Protein AF-A0A1W9VSG6-F1 (afdb_monomer_lite)

Structure (mmCIF, N/CA/C/O backbone):
data_AF-A0A1W9VSG6-F1
#
_entry.id   AF-A0A1W9VSG6-F1
#
loop_
_atom_site.group_PDB
_atom_site.id
_atom_site.type_symbol
_atom_site.label_atom_id
_atom_site.label_alt_id
_atom_site.label_comp_id
_atom_site.label_asym_id
_atom_site.label_entity_id
_atom_site.label_seq_id
_atom_site.pdbx_PDB_ins_code
_atom_site.Cartn_x
_atom_site.Cartn_y
_atom_site.Cartn_z
_atom_site.occupancy
_atom_site.B_iso_or_equiv
_atom_site.auth_seq_id
_atom_site.auth_comp_id
_atom_site.auth_asym_id
_atom_site.auth_atom_id
_atom_site.pdbx_PDB_model_num
ATOM 1 N N . MET A 1 1 ? 8.829 26.228 10.016 1.00 56.41 1 MET A N 1
ATOM 2 C CA . MET A 1 1 ? 8.449 25.130 9.094 1.00 56.41 1 MET A CA 1
ATOM 3 C C . MET A 1 1 ? 8.231 23.831 9.855 1.00 56.41 1 MET A C 1
ATOM 5 O O . MET A 1 1 ? 7.219 23.199 9.596 1.00 56.41 1 MET A O 1
ATOM 9 N N . GLU A 1 2 ? 9.084 23.485 10.826 1.00 65.38 2 GLU A N 1
ATOM 10 C CA . GLU A 1 2 ? 8.912 22.294 11.685 1.00 65.38 2 GLU A CA 1
ATOM 11 C C . GLU A 1 2 ? 7.586 22.272 12.465 1.00 65.38 2 GLU A C 1
ATOM 13 O O . GLU A 1 2 ? 6.884 21.269 12.438 1.00 65.38 2 GLU A O 1
ATOM 18 N N . GLU A 1 3 ? 7.174 23.397 13.057 1.00 75.44 3 GLU A N 1
ATOM 19 C CA . GLU A 1 3 ? 5.919 23.502 13.826 1.00 75.44 3 GLU A CA 1
ATOM 20 C C . GLU A 1 3 ? 4.663 23.164 13.001 1.00 75.44 3 GLU A C 1
ATOM 22 O O . GLU A 1 3 ? 3.769 22.467 13.469 1.00 75.44 3 GLU A O 1
ATOM 27 N N . LYS A 1 4 ? 4.612 23.578 11.725 1.00 73.69 4 LYS A N 1
ATOM 28 C CA . LYS A 1 4 ? 3.485 23.248 10.834 1.00 73.69 4 LYS A CA 1
ATOM 29 C C . LYS A 1 4 ? 3.414 21.752 10.522 1.00 73.69 4 LYS A C 1
ATOM 31 O O . LYS A 1 4 ? 2.317 21.218 10.405 1.00 73.69 4 LYS A O 1
ATOM 36 N N . GLY A 1 5 ? 4.566 21.097 10.373 1.00 76.12 5 GLY A N 1
ATOM 37 C CA . GLY A 1 5 ? 4.637 19.653 10.151 1.00 76.12 5 GLY A CA 1
ATOM 38 C C . GLY A 1 5 ? 4.178 18.869 11.379 1.00 76.12 5 GLY A C 1
ATOM 39 O O . GLY A 1 5 ? 3.379 17.949 11.245 1.00 76.12 5 GLY A O 1
ATOM 40 N N . LEU A 1 6 ? 4.614 19.281 12.572 1.00 80.38 6 LEU A N 1
ATOM 41 C CA . LEU A 1 6 ? 4.195 18.668 13.836 1.00 80.38 6 LEU A CA 1
ATOM 42 C C . LEU A 1 6 ? 2.687 18.810 14.070 1.00 80.38 6 LEU A C 1
ATOM 44 O O . LEU A 1 6 ? 2.027 17.808 14.327 1.00 80.38 6 LEU A O 1
ATOM 48 N N . ASN A 1 7 ? 2.127 20.007 13.872 1.00 85.88 7 ASN A N 1
ATOM 49 C CA . ASN A 1 7 ? 0.685 20.237 14.013 1.00 85.88 7 ASN A CA 1
ATOM 50 C C . ASN A 1 7 ? -0.138 19.395 13.021 1.00 85.88 7 ASN A C 1
ATOM 52 O O . ASN A 1 7 ? -1.247 18.970 13.336 1.00 85.88 7 ASN A O 1
ATOM 56 N N . LEU A 1 8 ? 0.394 19.134 11.819 1.00 83.75 8 LEU A N 1
ATOM 57 C CA . LEU A 1 8 ? -0.257 18.261 10.840 1.00 83.75 8 LEU A CA 1
ATOM 58 C C . LEU A 1 8 ? -0.238 16.791 11.283 1.00 83.75 8 LEU A C 1
ATOM 60 O O . LEU A 1 8 ? -1.264 16.120 11.184 1.00 83.75 8 LEU A O 1
ATOM 64 N N . ILE A 1 9 ? 0.899 16.293 11.782 1.00 85.12 9 ILE A N 1
ATOM 65 C CA . ILE A 1 9 ? 1.011 14.925 12.321 1.00 85.12 9 ILE A CA 1
ATOM 66 C C . ILE A 1 9 ? 0.070 14.743 13.515 1.00 85.12 9 ILE A C 1
ATOM 68 O O . ILE A 1 9 ? -0.627 13.731 13.601 1.00 85.12 9 ILE A O 1
ATOM 72 N N . GLU A 1 10 ? 0.031 15.722 14.418 1.00 89.44 10 GLU A N 1
ATOM 73 C CA . GLU A 1 10 ? -0.863 15.715 15.574 1.00 89.44 10 GLU A CA 1
ATOM 74 C C . GLU A 1 10 ? -2.330 15.718 15.134 1.00 89.44 10 GLU A C 1
ATOM 76 O O . GLU A 1 10 ? -3.104 14.871 15.574 1.00 89.44 10 GLU A O 1
ATOM 81 N N . GLY A 1 11 ? -2.705 16.595 14.197 1.00 91.44 11 GLY A N 1
ATOM 82 C CA . GLY A 1 11 ? -4.060 16.647 13.651 1.00 91.44 11 GLY A CA 1
ATOM 83 C C . GLY A 1 11 ? -4.492 15.336 12.989 1.00 91.44 11 GLY A C 1
ATOM 84 O O . GLY A 1 11 ? -5.608 14.877 13.216 1.00 91.44 11 GLY A O 1
ATOM 85 N N . LEU A 1 12 ? -3.606 14.694 12.221 1.00 90.44 12 LEU A N 1
ATOM 86 C CA . LEU A 1 12 ? -3.869 13.385 11.612 1.00 90.44 12 LEU A CA 1
ATOM 87 C C . LEU A 1 12 ? -4.028 12.282 12.662 1.00 90.44 12 LEU A C 1
ATOM 89 O O . LEU A 1 12 ? -4.957 11.482 12.573 1.00 90.44 12 LEU A O 1
ATOM 93 N N . SER A 1 13 ? -3.144 12.252 13.660 1.00 92.19 13 SER A N 1
ATOM 94 C CA . SER A 1 13 ? -3.195 11.264 14.744 1.00 92.19 13 SER A CA 1
ATOM 95 C C . SER A 1 13 ? -4.483 11.409 15.560 1.00 92.19 13 SER A C 1
ATOM 97 O O . SER A 1 13 ? -5.154 10.417 15.843 1.00 92.19 13 SER A O 1
ATOM 99 N N . ASN A 1 14 ? -4.876 12.648 15.871 1.00 95.19 14 ASN A N 1
ATOM 100 C CA . ASN A 1 14 ? -6.129 12.950 16.559 1.00 95.19 14 ASN A CA 1
ATOM 101 C C . ASN A 1 14 ? -7.339 12.562 15.711 1.00 95.19 14 ASN A C 1
ATOM 103 O O . ASN A 1 14 ? -8.248 11.914 16.218 1.00 95.19 14 ASN A O 1
ATOM 107 N N . HIS A 1 15 ? -7.323 12.862 14.411 1.00 95.75 15 HIS A N 1
ATOM 108 C CA . HIS A 1 15 ? -8.411 12.480 13.517 1.00 95.75 15 HIS A CA 1
ATOM 109 C C . HIS A 1 15 ? -8.604 10.960 13.464 1.00 95.75 15 HIS A C 1
ATOM 111 O O . HIS A 1 15 ? -9.726 10.468 13.590 1.00 95.75 15 HIS A O 1
ATOM 117 N N . TYR A 1 16 ? -7.517 10.197 13.324 1.00 96.62 16 TYR A N 1
ATOM 118 C CA . TYR A 1 16 ? -7.618 8.743 13.342 1.00 96.62 16 TYR A CA 1
ATOM 119 C C . TYR A 1 16 ? -8.130 8.220 14.682 1.00 96.62 16 TYR A C 1
ATOM 121 O O . TYR A 1 16 ? -8.981 7.331 14.688 1.00 96.62 16 TYR A O 1
ATOM 129 N N . LYS A 1 17 ? -7.659 8.789 15.798 1.00 97.31 17 LYS A N 1
ATOM 130 C CA . LYS A 1 17 ? -8.142 8.456 17.140 1.00 97.31 17 LYS A CA 1
ATOM 131 C C . LYS A 1 17 ? -9.648 8.694 17.274 1.00 97.31 17 LYS A C 1
ATOM 133 O O . LYS A 1 17 ? -10.356 7.784 17.681 1.00 97.31 17 LYS A O 1
ATOM 138 N N . GLU A 1 18 ? -10.145 9.862 16.875 1.00 97.94 18 GLU A N 1
ATOM 139 C CA . GLU A 1 18 ? -11.573 10.206 16.942 1.00 97.94 18 GLU A CA 1
ATOM 140 C C . GLU A 1 18 ? -12.438 9.232 16.129 1.00 97.94 18 GLU A C 1
ATOM 142 O O . GLU A 1 18 ? -13.473 8.761 16.602 1.00 97.94 18 GLU A O 1
ATOM 147 N N . VAL A 1 19 ? -12.001 8.882 14.915 1.00 97.44 19 VAL A N 1
ATOM 148 C CA . VAL A 1 19 ? -12.721 7.924 14.064 1.00 97.44 19 VAL A CA 1
ATOM 149 C C . VAL A 1 19 ? -12.677 6.510 14.652 1.00 97.44 19 VAL A C 1
ATOM 151 O O . VAL A 1 19 ? -13.675 5.793 14.587 1.00 97.44 19 VAL A O 1
ATOM 154 N N . ALA A 1 20 ? -11.552 6.101 15.240 1.00 97.56 20 ALA A N 1
ATOM 155 C CA . ALA A 1 20 ? -11.422 4.812 15.914 1.00 97.56 20 ALA A CA 1
ATOM 156 C C . ALA A 1 20 ? -12.286 4.715 17.177 1.00 97.56 20 ALA A C 1
ATOM 158 O O . ALA A 1 20 ? -12.925 3.682 17.396 1.00 97.56 20 ALA A O 1
ATOM 159 N N . ASP A 1 21 ? -12.350 5.786 17.968 1.00 97.94 21 ASP A N 1
ATOM 160 C CA . ASP A 1 21 ?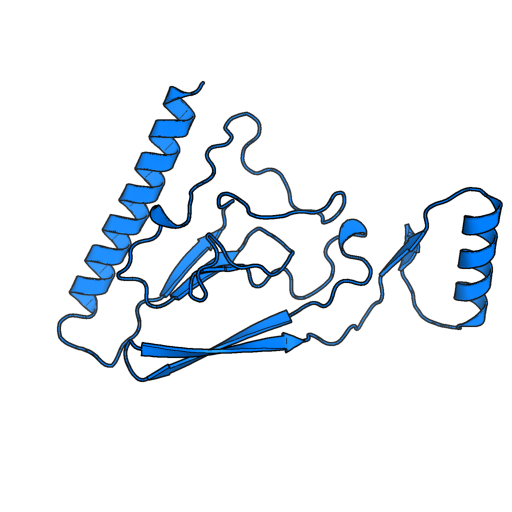 -13.198 5.879 19.156 1.00 97.94 21 ASP A CA 1
ATOM 161 C C . ASP A 1 21 ? -14.679 5.752 18.751 1.00 97.94 21 ASP A C 1
ATOM 163 O O . ASP A 1 21 ? -15.393 4.898 19.281 1.00 97.94 21 ASP A O 1
ATOM 167 N N . LEU A 1 22 ? -15.118 6.489 17.720 1.00 97.88 22 LEU A N 1
ATOM 168 C CA . LEU A 1 22 ? -16.481 6.385 17.183 1.00 97.88 22 LEU A CA 1
ATOM 169 C C . LEU A 1 22 ? -16.783 4.983 16.628 1.00 97.88 22 LEU A C 1
ATOM 171 O O . LEU A 1 22 ? -17.852 4.425 16.875 1.00 97.88 22 LEU A O 1
ATOM 175 N N . ALA A 1 23 ? -15.854 4.387 15.877 1.00 97.00 23 ALA A N 1
ATOM 176 C CA . ALA A 1 23 ? -16.029 3.036 15.347 1.00 97.00 23 ALA A CA 1
ATOM 177 C C . ALA A 1 23 ? -16.135 1.992 16.470 1.00 97.00 23 ALA A C 1
ATOM 179 O O . ALA A 1 23 ? -16.934 1.057 16.379 1.00 97.00 23 ALA A O 1
ATOM 180 N N . THR A 1 24 ? -15.367 2.171 17.546 1.00 96.25 24 THR A N 1
ATOM 181 C CA . THR A 1 24 ? -15.412 1.317 18.736 1.00 96.25 24 THR A CA 1
ATOM 182 C C . THR A 1 24 ? -16.744 1.456 19.468 1.00 96.25 24 THR A C 1
ATOM 184 O O . THR A 1 24 ? -17.337 0.439 19.836 1.00 96.25 24 THR A O 1
ATOM 187 N N . GLU A 1 25 ? -17.261 2.678 19.612 1.00 96.88 25 GLU A N 1
ATOM 188 C CA . GLU A 1 25 ? -18.586 2.939 20.186 1.00 96.88 25 GLU A CA 1
ATOM 189 C C . GLU A 1 25 ? -19.701 2.279 19.356 1.00 96.88 25 GLU A C 1
ATOM 191 O O . GLU A 1 25 ? -20.530 1.544 19.893 1.00 96.88 25 GLU A O 1
ATOM 196 N N . LEU A 1 26 ? -19.684 2.459 18.030 1.00 96.19 26 LEU A N 1
ATOM 197 C CA . LEU A 1 26 ? -20.662 1.857 17.113 1.00 96.19 26 LEU A CA 1
ATOM 198 C C . LEU A 1 26 ? -20.612 0.322 17.117 1.00 96.19 26 LEU A C 1
ATOM 200 O O . LEU A 1 26 ? -21.650 -0.355 17.027 1.00 96.19 26 LEU A O 1
ATOM 204 N N . ARG A 1 27 ? -19.407 -0.248 17.225 1.00 95.12 27 ARG A N 1
ATOM 205 C CA . ARG A 1 27 ? -19.227 -1.691 17.397 1.00 95.12 27 ARG A CA 1
ATOM 206 C C . ARG A 1 27 ? -19.901 -2.150 18.693 1.00 95.12 27 ARG A C 1
ATOM 208 O O . ARG A 1 27 ? -20.685 -3.108 18.656 1.00 95.12 27 ARG A O 1
ATOM 215 N N . GLY A 1 28 ? -19.673 -1.437 19.797 1.00 93.31 28 GLY A N 1
ATOM 216 C CA . GLY A 1 28 ? -20.126 -1.823 21.133 1.00 93.31 28 GLY A CA 1
ATOM 217 C C . GLY A 1 28 ? -19.585 -3.207 21.501 1.00 93.31 28 GLY A C 1
ATOM 218 O O . GLY A 1 28 ? -18.441 -3.535 21.190 1.00 93.31 28 GLY A O 1
ATOM 219 N N . ASP A 1 29 ? -20.437 -4.067 22.060 1.00 90.88 29 ASP A N 1
ATOM 220 C CA . ASP A 1 29 ? -20.051 -5.422 22.495 1.00 90.88 29 ASP A CA 1
ATOM 221 C C . ASP A 1 29 ? -19.988 -6.462 21.358 1.00 90.88 29 ASP A C 1
ATOM 223 O O . ASP A 1 29 ? -19.811 -7.661 21.594 1.00 90.88 29 ASP A O 1
ATOM 227 N N . LYS A 1 30 ? -20.149 -6.038 20.096 1.00 90.88 30 LYS A N 1
ATOM 228 C CA . LYS A 1 30 ? -20.114 -6.945 18.941 1.00 90.88 30 LYS A CA 1
ATOM 229 C C . LYS A 1 30 ? -18.673 -7.356 18.645 1.00 90.88 30 LYS A C 1
ATOM 231 O O . LYS A 1 30 ? -17.956 -6.684 17.911 1.00 90.88 30 LYS A O 1
ATOM 236 N N . THR A 1 31 ? -18.260 -8.503 19.172 1.00 77.88 31 THR A N 1
ATOM 237 C CA . THR A 1 31 ?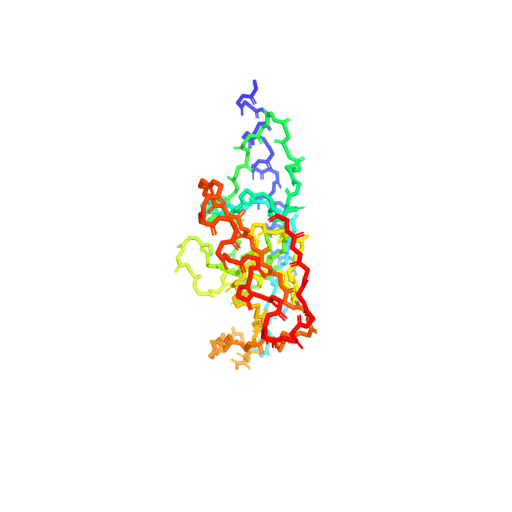 -16.917 -9.071 18.946 1.00 77.88 31 THR A CA 1
ATOM 238 C C . THR A 1 31 ? -16.726 -9.654 17.543 1.00 77.88 31 THR A C 1
ATOM 240 O O . THR A 1 31 ? -15.609 -9.990 17.149 1.00 77.88 31 THR A O 1
ATOM 243 N N . ASN A 1 32 ? -17.807 -9.776 16.769 1.00 88.94 32 ASN A N 1
ATOM 244 C CA . ASN A 1 32 ? -17.798 -10.382 15.445 1.00 88.94 32 ASN A CA 1
ATOM 245 C C . ASN A 1 32 ? -17.611 -9.382 14.286 1.00 88.94 32 ASN A C 1
ATOM 247 O O . ASN A 1 32 ? -17.731 -9.788 13.132 1.00 88.94 32 ASN A O 1
ATOM 251 N N . VAL A 1 33 ? -17.344 -8.104 14.571 1.00 94.25 33 VAL A N 1
ATOM 252 C CA . VAL A 1 33 ? -17.209 -7.053 13.551 1.00 94.25 33 VAL A CA 1
ATOM 253 C C . VAL A 1 33 ? -15.807 -6.437 13.621 1.00 94.25 33 VAL A C 1
ATOM 255 O O . VAL A 1 33 ? -15.481 -5.826 14.643 1.00 94.25 33 VAL A O 1
ATOM 258 N N . PRO A 1 34 ? -14.979 -6.578 12.570 1.00 95.81 34 PRO A N 1
ATOM 259 C CA . PRO A 1 34 ? -13.676 -5.933 12.523 1.00 95.81 34 PRO A CA 1
ATOM 260 C C . PRO A 1 34 ? -13.810 -4.433 12.239 1.00 95.81 34 PRO A C 1
ATOM 262 O O . PRO A 1 34 ? -14.709 -4.004 11.512 1.00 95.81 34 PRO A O 1
ATOM 265 N N . ILE A 1 35 ? -12.887 -3.639 12.774 1.00 97.44 35 ILE A N 1
ATOM 266 C CA . ILE A 1 35 ? -12.743 -2.219 12.448 1.00 97.44 35 ILE A CA 1
ATOM 267 C C . ILE A 1 35 ? -11.593 -2.070 11.454 1.00 97.44 35 ILE A C 1
ATOM 269 O O . ILE A 1 35 ? -10.456 -2.441 11.742 1.00 97.44 35 ILE A O 1
ATOM 273 N N . ILE A 1 36 ? -11.889 -1.508 10.281 1.00 97.50 36 ILE A N 1
ATOM 274 C CA . ILE A 1 36 ? -10.898 -1.274 9.229 1.00 97.50 36 ILE A CA 1
ATOM 275 C C . ILE A 1 36 ? -10.648 0.227 9.103 1.00 97.50 36 ILE A C 1
ATOM 277 O O . ILE A 1 36 ? -11.535 0.982 8.704 1.00 97.50 36 ILE A O 1
ATOM 281 N N . GLY A 1 37 ? -9.427 0.647 9.422 1.00 97.19 37 GLY A N 1
ATOM 282 C CA . GLY A 1 37 ? -8.939 1.991 9.147 1.00 97.19 37 GLY A CA 1
ATOM 283 C C . GLY A 1 37 ? -8.558 2.143 7.679 1.00 97.19 37 GLY A C 1
ATOM 284 O O . GLY A 1 37 ? -8.022 1.221 7.065 1.00 97.19 37 GLY A O 1
ATOM 285 N N . MET A 1 38 ? -8.800 3.316 7.102 1.00 96.81 38 MET A N 1
ATOM 286 C CA . MET A 1 38 ? -8.388 3.623 5.732 1.00 96.81 38 MET A CA 1
ATOM 287 C C . MET A 1 38 ? -7.667 4.964 5.663 1.00 96.81 38 MET A C 1
ATOM 289 O O . MET A 1 38 ? -7.900 5.861 6.472 1.00 96.81 38 MET A O 1
ATOM 293 N N . GLY A 1 39 ? -6.782 5.115 4.686 1.00 93.62 39 GLY A N 1
ATOM 294 C CA . GLY A 1 39 ? -6.049 6.359 4.479 1.00 93.62 39 GLY A CA 1
ATOM 295 C C . GLY A 1 39 ? -5.454 6.458 3.088 1.00 93.62 39 GLY A C 1
ATOM 296 O O . GLY A 1 39 ? -5.168 5.446 2.456 1.00 93.62 39 GLY A O 1
ATOM 297 N N . HIS A 1 40 ? -5.246 7.683 2.614 1.00 92.62 40 HIS A N 1
ATOM 298 C CA . HIS A 1 40 ? -4.530 7.944 1.369 1.00 92.62 40 HIS A CA 1
ATOM 299 C C . HIS A 1 40 ? -3.504 9.052 1.608 1.00 92.62 40 HIS A C 1
ATOM 301 O O . HIS A 1 40 ? -3.833 10.234 1.556 1.00 92.62 40 HIS A O 1
ATOM 307 N N . LEU A 1 41 ? -2.285 8.658 1.967 1.00 88.69 41 LEU A N 1
ATOM 308 C CA . LEU A 1 41 ? -1.250 9.547 2.498 1.00 88.69 41 LEU A CA 1
ATOM 309 C C . LEU A 1 41 ? 0.134 8.891 2.397 1.00 88.69 41 LEU A C 1
ATOM 311 O O . LEU A 1 41 ? 0.248 7.745 1.970 1.00 88.69 41 LEU A O 1
ATOM 315 N N . PHE A 1 42 ? 1.180 9.593 2.836 1.00 86.62 42 PHE A N 1
ATOM 316 C CA . PHE A 1 42 ? 2.517 9.020 3.005 1.00 86.62 42 PHE A CA 1
ATOM 317 C C . PHE A 1 42 ? 2.784 8.632 4.459 1.00 86.62 42 PHE A C 1
ATOM 319 O O . PHE A 1 42 ? 2.828 9.488 5.344 1.00 86.62 42 PHE A O 1
ATOM 326 N N . ALA A 1 43 ? 3.054 7.349 4.691 1.00 86.12 43 ALA A N 1
ATOM 327 C CA . ALA A 1 43 ? 3.542 6.861 5.977 1.00 86.12 43 ALA A CA 1
ATOM 328 C C . ALA A 1 43 ? 5.080 6.812 6.012 1.00 86.12 43 ALA A C 1
ATOM 330 O O . ALA A 1 43 ? 5.729 6.607 4.982 1.00 86.12 43 ALA A O 1
ATOM 331 N N . THR A 1 44 ? 5.669 6.967 7.197 1.00 80.69 44 THR A N 1
ATOM 332 C CA . THR A 1 44 ? 7.121 6.922 7.415 1.00 80.69 44 THR A CA 1
ATOM 333 C C . THR A 1 44 ? 7.703 5.591 6.957 1.00 80.69 44 THR A C 1
ATOM 335 O O . THR A 1 44 ? 7.196 4.519 7.291 1.00 80.69 44 THR A O 1
ATOM 338 N N . GLY A 1 45 ? 8.792 5.659 6.189 1.00 72.56 45 GLY A N 1
ATOM 339 C CA . GLY A 1 45 ? 9.433 4.480 5.607 1.00 72.56 45 GLY A CA 1
ATOM 340 C C . GLY A 1 45 ? 8.686 3.886 4.410 1.00 72.56 45 GLY A C 1
ATOM 341 O O . GLY A 1 45 ? 9.110 2.852 3.895 1.00 72.56 45 GLY A O 1
ATOM 342 N N . GLY A 1 46 ? 7.604 4.528 3.956 1.00 75.75 46 GLY A N 1
ATOM 343 C CA . GLY A 1 46 ? 6.971 4.222 2.683 1.00 75.75 46 GLY A CA 1
ATOM 344 C C . GLY A 1 46 ? 7.941 4.451 1.524 1.00 75.75 46 GLY A C 1
ATOM 345 O O . GLY A 1 46 ? 8.609 5.479 1.447 1.00 75.75 46 GLY A O 1
ATOM 346 N N . ARG A 1 47 ? 8.038 3.466 0.637 1.00 78.00 47 ARG A N 1
ATOM 347 C CA . ARG A 1 47 ? 8.912 3.469 -0.535 1.00 78.00 47 ARG A CA 1
ATOM 348 C C . ARG A 1 47 ? 8.116 3.840 -1.782 1.00 78.00 47 ARG A C 1
ATOM 350 O O . ARG A 1 47 ? 7.099 3.203 -2.058 1.00 78.00 47 ARG A O 1
ATOM 357 N N . SER A 1 48 ? 8.624 4.807 -2.530 1.00 80.50 48 SER A N 1
ATOM 358 C CA . SER A 1 48 ? 8.339 5.044 -3.948 1.00 80.50 48 SER A CA 1
ATOM 359 C C . SER A 1 48 ? 9.609 4.764 -4.758 1.00 80.50 48 SER A C 1
ATOM 361 O O . SER A 1 48 ? 10.700 4.629 -4.190 1.00 80.50 48 SER A O 1
ATOM 363 N N . VAL A 1 49 ? 9.483 4.639 -6.075 1.00 80.62 49 VAL A N 1
ATOM 364 C CA . VAL A 1 49 ? 10.629 4.570 -6.991 1.00 80.62 49 VAL A CA 1
ATOM 365 C C . VAL A 1 49 ? 10.535 5.668 -8.034 1.00 80.62 49 VAL A C 1
ATOM 367 O O . VAL A 1 49 ? 9.454 6.083 -8.434 1.00 80.62 49 VAL A O 1
ATOM 370 N N . ASP A 1 50 ? 11.687 6.155 -8.479 1.00 79.38 50 ASP A N 1
ATOM 371 C CA . ASP A 1 50 ? 11.721 7.243 -9.446 1.00 79.38 50 ASP A CA 1
ATOM 372 C C . ASP A 1 50 ? 11.028 6.833 -10.758 1.00 79.38 50 ASP A C 1
ATOM 374 O O . ASP A 1 50 ? 11.287 5.759 -11.310 1.00 79.38 50 ASP A O 1
ATOM 378 N N . GLY A 1 51 ? 10.110 7.674 -11.235 1.00 74.62 51 GLY A N 1
ATOM 379 C CA . GLY A 1 51 ? 9.276 7.374 -12.400 1.00 74.62 51 GLY A CA 1
ATOM 380 C C . GLY A 1 51 ? 8.132 6.375 -12.165 1.00 74.62 51 GLY A C 1
ATOM 381 O O . GLY A 1 51 ? 7.617 5.835 -13.146 1.00 74.62 51 GLY A O 1
ATOM 382 N N . ASP A 1 52 ? 7.717 6.119 -10.918 1.00 76.38 52 ASP A N 1
ATOM 383 C CA . ASP A 1 52 ? 6.512 5.331 -10.580 1.00 76.38 52 ASP A CA 1
ATOM 384 C C . ASP A 1 52 ? 5.191 6.114 -10.703 1.00 76.38 52 ASP A C 1
ATOM 386 O O . ASP A 1 52 ? 4.097 5.559 -10.627 1.00 76.38 52 ASP A O 1
ATOM 390 N N . GLY A 1 53 ? 5.276 7.422 -10.941 1.00 74.50 53 GLY A N 1
ATOM 391 C CA . GLY A 1 53 ? 4.111 8.287 -11.106 1.00 74.50 53 GLY A CA 1
ATOM 392 C C . GLY A 1 53 ? 3.434 8.692 -9.793 1.00 74.50 53 GLY A C 1
ATOM 393 O O . GLY A 1 53 ? 2.416 9.388 -9.845 1.00 74.50 53 GLY A O 1
ATOM 394 N N . VAL A 1 54 ? 3.983 8.319 -8.631 1.00 74.62 54 VAL A N 1
ATOM 395 C CA . VAL A 1 54 ? 3.555 8.857 -7.336 1.00 74.62 54 VAL A CA 1
ATOM 396 C C . VAL A 1 54 ? 3.893 10.348 -7.304 1.00 74.62 54 VAL A C 1
ATOM 398 O O . VAL A 1 54 ? 5.026 10.763 -7.544 1.00 74.62 54 VAL A O 1
ATOM 401 N N . ARG A 1 55 ? 2.892 11.186 -7.022 1.00 71.31 55 ARG A N 1
ATOM 402 C CA . ARG A 1 55 ? 3.090 12.632 -6.868 1.00 71.31 55 ARG A CA 1
ATOM 403 C C . ARG A 1 55 ? 3.376 12.962 -5.414 1.00 71.31 55 ARG A C 1
ATOM 405 O O . ARG A 1 55 ? 2.646 12.515 -4.534 1.00 71.31 55 ARG A O 1
ATOM 412 N N . GLU A 1 56 ? 4.358 13.821 -5.167 1.00 64.19 56 GLU A N 1
ATOM 413 C CA . GLU A 1 56 ? 4.556 14.392 -3.837 1.00 64.19 56 GLU A CA 1
ATOM 414 C C . GLU A 1 56 ? 3.350 15.265 -3.456 1.00 64.19 56 GLU A C 1
ATOM 416 O O . GLU A 1 56 ? 3.147 16.353 -3.992 1.00 64.19 56 GLU A O 1
ATOM 421 N N . LEU A 1 57 ? 2.526 14.777 -2.526 1.00 55.72 57 LEU A N 1
ATOM 422 C CA . LEU A 1 57 ? 1.381 15.518 -1.984 1.00 55.72 57 LEU A CA 1
ATOM 423 C C . LEU A 1 57 ? 1.809 16.710 -1.115 1.00 55.72 57 LEU A C 1
ATOM 425 O O . LEU A 1 57 ? 1.056 17.673 -0.988 1.00 55.72 57 LEU A O 1
ATOM 429 N N . TYR A 1 58 ? 3.007 16.654 -0.525 1.00 55.19 58 TYR A N 1
ATOM 430 C CA . TYR A 1 58 ? 3.477 17.617 0.473 1.00 55.19 58 TYR A CA 1
ATOM 431 C C . TYR A 1 58 ? 4.854 18.171 0.109 1.00 55.19 58 TYR A C 1
ATOM 433 O O . TYR A 1 58 ? 5.864 17.849 0.733 1.00 55.19 58 TYR A O 1
ATOM 441 N N . VAL A 1 59 ? 4.905 19.046 -0.894 1.00 47.00 59 VAL A N 1
ATOM 442 C CA . VAL A 1 59 ? 6.123 19.811 -1.187 1.00 47.00 59 VAL A CA 1
ATOM 443 C C . VAL A 1 59 ? 6.398 20.758 -0.008 1.00 47.00 59 VAL A C 1
ATOM 445 O O . VAL A 1 59 ? 5.663 21.719 0.214 1.00 47.00 59 VAL A O 1
ATOM 448 N N . GLY A 1 60 ? 7.451 20.481 0.770 1.00 46.41 60 GLY A N 1
ATOM 449 C CA . GLY A 1 60 ? 7.972 21.384 1.810 1.00 46.41 60 GLY A CA 1
ATOM 450 C C . GLY A 1 60 ? 7.591 21.080 3.267 1.00 46.41 60 GLY A C 1
ATOM 451 O O . GLY A 1 60 ? 8.059 21.780 4.164 1.00 46.41 60 GLY A O 1
ATOM 452 N N . THR A 1 61 ? 6.810 20.032 3.543 1.00 50.62 61 THR A N 1
ATOM 453 C CA . THR A 1 61 ? 6.555 19.542 4.912 1.00 50.62 61 THR A CA 1
ATOM 454 C C . THR A 1 61 ? 6.596 18.018 4.916 1.00 50.62 61 THR A C 1
ATOM 456 O O . THR A 1 61 ? 5.578 17.382 4.657 1.00 50.62 61 THR A O 1
ATOM 459 N N . LEU A 1 62 ? 7.763 17.426 5.209 1.00 54.12 62 LEU A N 1
ATOM 460 C CA . LEU A 1 62 ? 7.929 15.979 5.429 1.00 54.12 62 LEU A CA 1
ATOM 461 C C . LEU A 1 62 ? 7.247 15.543 6.741 1.00 54.12 62 LEU A C 1
ATOM 463 O O . LEU A 1 62 ? 7.888 15.057 7.669 1.00 54.12 62 LEU A O 1
ATOM 467 N N . ALA A 1 63 ? 5.940 15.753 6.852 1.00 59.59 63 ALA A N 1
ATOM 468 C CA . ALA A 1 63 ? 5.131 15.158 7.899 1.00 59.59 63 ALA A CA 1
ATOM 469 C C . ALA A 1 63 ? 4.822 13.716 7.485 1.00 59.59 63 ALA A C 1
ATOM 471 O O . ALA A 1 63 ? 3.752 13.421 6.960 1.00 59.59 63 ALA A O 1
ATOM 472 N N . HIS A 1 64 ? 5.794 12.823 7.652 1.00 69.50 64 HIS A N 1
ATOM 473 C CA . HIS A 1 64 ? 5.534 11.397 7.523 1.00 69.50 64 HIS A CA 1
ATOM 474 C C . HIS A 1 64 ? 4.908 10.895 8.818 1.00 69.50 64 HIS A C 1
ATOM 476 O O . HIS A 1 64 ? 5.481 11.074 9.894 1.00 69.50 64 HIS A O 1
ATOM 482 N N . ILE A 1 65 ? 3.735 10.271 8.719 1.00 80.75 65 ILE A N 1
ATOM 483 C CA . ILE A 1 65 ? 3.118 9.638 9.882 1.00 80.75 65 ILE A CA 1
ATOM 484 C C . ILE A 1 65 ? 3.683 8.230 10.044 1.00 80.75 65 ILE A C 1
ATOM 486 O O . ILE A 1 65 ? 3.672 7.428 9.107 1.00 80.75 65 ILE A O 1
ATOM 490 N N . GLY A 1 66 ? 4.236 7.925 11.214 1.00 85.75 66 GLY A N 1
ATOM 491 C CA . GLY A 1 66 ? 4.673 6.569 11.505 1.00 85.75 66 GLY A CA 1
ATOM 492 C C . GLY A 1 66 ? 3.490 5.633 11.748 1.00 85.75 66 GLY A C 1
ATOM 493 O O . GLY A 1 66 ? 2.326 6.039 11.764 1.00 85.75 66 GLY A O 1
ATOM 494 N N . ALA A 1 67 ? 3.790 4.348 11.926 1.00 89.62 67 ALA A N 1
ATOM 495 C CA . ALA A 1 67 ? 2.769 3.339 12.205 1.00 89.62 67 ALA A CA 1
ATOM 496 C C . ALA A 1 67 ? 1.996 3.635 13.505 1.00 89.62 67 ALA A C 1
ATOM 498 O O . ALA A 1 67 ? 0.839 3.252 13.636 1.00 89.62 67 ALA A O 1
ATOM 499 N N . GLU A 1 68 ? 2.633 4.331 14.445 1.00 90.12 68 GLU A N 1
ATOM 500 C CA . GLU A 1 68 ? 2.090 4.749 15.734 1.00 90.12 68 GLU A CA 1
ATOM 501 C C . GLU A 1 68 ? 0.950 5.769 15.643 1.00 90.12 68 GLU A C 1
ATOM 503 O O . GLU A 1 68 ? 0.197 5.906 16.603 1.00 90.12 68 GLU A O 1
ATOM 508 N N . ALA A 1 69 ? 0.804 6.460 14.507 1.00 90.81 69 ALA A N 1
ATOM 509 C CA . ALA A 1 69 ? -0.309 7.379 14.276 1.00 90.81 69 ALA A CA 1
ATOM 510 C C . ALA A 1 69 ? -1.635 6.646 14.021 1.00 90.81 69 ALA A C 1
ATOM 512 O O . ALA A 1 69 ? -2.702 7.249 14.122 1.00 90.81 69 ALA A O 1
ATOM 513 N N . PHE A 1 70 ? -1.579 5.353 13.680 1.00 94.31 70 PHE A N 1
ATOM 514 C CA . PHE A 1 70 ? -2.766 4.539 13.460 1.00 94.31 70 PHE A CA 1
ATOM 515 C C . PHE A 1 70 ? -3.217 3.879 14.777 1.00 94.31 70 PHE A C 1
ATOM 517 O O . PHE A 1 70 ? -2.426 3.173 15.412 1.00 94.31 70 PHE A O 1
ATOM 524 N N . PRO A 1 71 ? -4.480 4.079 15.190 1.00 95.81 71 PRO A N 1
ATOM 525 C CA . PRO A 1 71 ? -5.053 3.487 16.391 1.00 95.81 71 PRO A CA 1
ATOM 526 C C . PRO A 1 71 ? -4.976 1.960 16.381 1.00 95.81 71 PRO A C 1
ATOM 528 O O . PRO A 1 71 ? -5.124 1.314 15.342 1.00 95.81 71 PRO A O 1
ATOM 531 N N . LYS A 1 72 ? -4.774 1.368 17.560 1.00 94.06 72 LYS A N 1
ATOM 532 C CA . LYS A 1 72 ? -4.678 -0.095 17.727 1.00 94.06 72 LYS A CA 1
ATOM 533 C C . LYS A 1 72 ? -6.037 -0.784 17.614 1.00 94.06 72 LYS A C 1
ATOM 535 O O . LYS A 1 72 ? -6.099 -1.999 17.471 1.00 94.06 72 LYS A O 1
ATOM 540 N N . GLU A 1 73 ? -7.102 -0.003 17.713 1.00 95.00 73 GLU A N 1
ATOM 541 C CA . GLU A 1 73 ? -8.495 -0.386 17.551 1.00 95.00 73 GLU A CA 1
ATOM 542 C C . GLU A 1 73 ? -8.804 -0.801 16.109 1.00 95.00 73 GLU A C 1
ATOM 544 O O . GLU A 1 73 ? -9.772 -1.524 15.883 1.00 95.00 73 GLU A O 1
ATOM 549 N N . PHE A 1 74 ? -7.987 -0.373 15.139 1.00 97.00 74 PHE A N 1
ATOM 550 C CA . PHE A 1 74 ? -8.059 -0.867 13.772 1.00 97.00 74 PHE A CA 1
ATOM 551 C C . PHE A 1 74 ? -7.460 -2.271 13.691 1.00 97.00 74 PHE A C 1
ATOM 553 O O . PHE A 1 74 ? -6.245 -2.469 13.773 1.00 97.00 74 PHE A O 1
ATOM 560 N N . ASP A 1 75 ? -8.326 -3.252 13.457 1.00 96.56 75 ASP A N 1
ATOM 561 C CA . ASP A 1 75 ? -7.928 -4.638 13.219 1.00 96.56 75 ASP A CA 1
ATOM 562 C C . ASP A 1 75 ? -7.124 -4.758 11.906 1.00 96.56 75 ASP A C 1
ATOM 564 O O . ASP A 1 75 ? -6.274 -5.640 11.761 1.00 96.56 75 ASP A O 1
ATOM 568 N N . TYR A 1 76 ? -7.347 -3.833 10.964 1.00 97.69 76 TYR A N 1
ATOM 569 C CA . TYR A 1 76 ? -6.544 -3.650 9.756 1.00 97.69 76 TYR A CA 1
ATOM 570 C C . TYR A 1 76 ? -6.583 -2.201 9.268 1.00 97.69 76 TYR A C 1
ATOM 572 O O . TYR A 1 76 ? -7.617 -1.543 9.344 1.00 97.69 76 TYR A O 1
ATOM 580 N N . THR A 1 77 ? -5.479 -1.727 8.700 1.00 97.44 77 THR A N 1
ATOM 581 C CA . THR A 1 77 ? -5.346 -0.396 8.111 1.00 97.44 77 THR A CA 1
ATOM 582 C C . THR A 1 77 ? -4.969 -0.525 6.637 1.00 97.44 77 THR A C 1
ATOM 584 O O . THR A 1 77 ? -3.846 -0.912 6.297 1.00 97.44 77 THR A O 1
ATOM 587 N N . ALA A 1 78 ? -5.911 -0.177 5.760 1.00 97.38 78 ALA A N 1
ATOM 588 C CA . ALA A 1 78 ? -5.741 -0.183 4.313 1.00 97.38 78 ALA A CA 1
ATOM 589 C C . ALA A 1 78 ? -5.315 1.206 3.816 1.00 97.38 78 ALA A C 1
ATOM 591 O O . ALA A 1 78 ? -6.106 2.153 3.799 1.00 97.38 78 ALA A O 1
ATOM 592 N N . LEU A 1 79 ? -4.053 1.330 3.412 1.00 95.81 79 LEU A N 1
ATOM 593 C CA . LEU A 1 79 ? -3.483 2.573 2.907 1.00 95.81 79 LEU A CA 1
ATOM 594 C C . LEU A 1 79 ? -3.392 2.562 1.379 1.00 95.81 79 LEU A C 1
ATOM 596 O O . LEU A 1 79 ? -3.032 1.565 0.754 1.00 95.81 79 LEU A O 1
ATOM 600 N N . GLY A 1 80 ? -3.683 3.710 0.780 1.00 93.19 80 GLY A N 1
ATOM 601 C CA . GLY A 1 80 ? -3.392 4.027 -0.614 1.00 93.19 80 GLY A CA 1
ATOM 602 C C . GLY A 1 80 ? -2.421 5.196 -0.713 1.00 93.19 80 GLY A C 1
ATOM 603 O O . GLY A 1 80 ? -2.101 5.804 0.304 1.00 93.19 80 GLY A O 1
ATOM 604 N N . HIS A 1 81 ? -2.001 5.498 -1.944 1.00 92.12 81 HIS A N 1
ATOM 605 C CA . HIS A 1 81 ? -1.088 6.566 -2.385 1.00 92.12 81 HIS A CA 1
ATOM 606 C C . HIS A 1 81 ? 0.201 6.017 -2.995 1.00 92.12 81 HIS A C 1
ATOM 608 O O . HIS A 1 81 ? 0.537 6.347 -4.127 1.00 92.12 81 HIS A O 1
ATOM 614 N N . LEU A 1 82 ? 0.884 5.124 -2.279 1.00 91.38 82 LEU A N 1
ATOM 615 C CA . LEU A 1 82 ? 2.072 4.451 -2.797 1.00 91.38 82 LEU A CA 1
ATOM 616 C C . LEU A 1 82 ? 1.677 3.323 -3.747 1.00 91.38 82 LEU A C 1
ATOM 618 O O . LEU A 1 82 ? 0.816 2.502 -3.429 1.00 91.38 82 LEU A O 1
ATOM 622 N N . HIS A 1 83 ? 2.337 3.266 -4.900 1.00 93.94 83 HIS A N 1
ATOM 623 C CA . HIS A 1 83 ? 2.051 2.279 -5.941 1.00 93.94 83 HIS A CA 1
ATOM 624 C C . HIS A 1 83 ? 2.791 0.945 -5.756 1.00 93.94 83 HIS A C 1
ATOM 626 O O . HIS A 1 83 ? 2.477 -0.043 -6.426 1.00 93.94 83 HIS A O 1
ATOM 632 N N . ILE A 1 84 ? 3.734 0.889 -4.813 1.00 91.94 84 ILE A N 1
ATOM 633 C CA . ILE A 1 84 ? 4.463 -0.325 -4.437 1.00 91.94 84 ILE A CA 1
ATOM 634 C C . ILE A 1 84 ? 3.828 -0.925 -3.186 1.00 91.94 84 ILE A C 1
ATOM 636 O O . ILE A 1 84 ? 3.691 -0.241 -2.164 1.00 91.94 84 ILE A O 1
ATOM 640 N N . SER A 1 85 ? 3.494 -2.217 -3.247 1.00 94.19 85 SER A N 1
ATOM 641 C CA . SER A 1 85 ? 2.990 -2.932 -2.078 1.00 94.19 85 SER A CA 1
ATOM 642 C C . SER A 1 85 ? 4.043 -3.022 -0.977 1.00 94.19 85 SER A C 1
ATOM 644 O O . SER A 1 85 ? 5.209 -3.345 -1.222 1.00 94.19 85 SER A O 1
ATOM 646 N N . GLN A 1 86 ? 3.635 -2.717 0.255 1.00 93.62 86 GLN A N 1
ATOM 647 C CA . GLN A 1 86 ? 4.52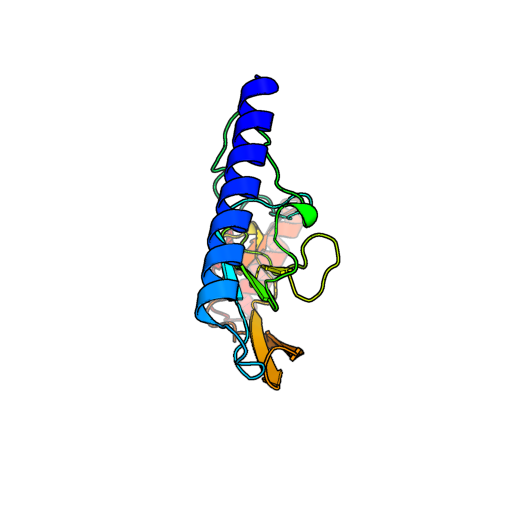9 -2.737 1.407 1.00 93.62 86 GLN A CA 1
ATOM 648 C C . GLN A 1 86 ? 3.794 -2.694 2.745 1.00 93.62 86 GLN A C 1
ATOM 650 O O . GLN A 1 86 ? 2.647 -2.256 2.853 1.00 93.62 86 GLN A O 1
ATOM 655 N N . ARG A 1 87 ? 4.517 -3.124 3.782 1.00 94.44 87 ARG A N 1
ATOM 656 C CA . ARG A 1 87 ? 4.142 -3.001 5.195 1.00 94.44 87 ARG A CA 1
ATOM 657 C C . ARG A 1 87 ? 4.607 -1.662 5.749 1.00 94.44 87 ARG A C 1
ATOM 659 O O . ARG A 1 87 ? 5.728 -1.245 5.460 1.00 94.44 87 ARG A O 1
ATOM 666 N N . VAL A 1 88 ? 3.806 -1.049 6.613 1.00 92.50 88 VAL A N 1
ATOM 667 C CA . VAL A 1 88 ? 4.210 0.138 7.382 1.00 92.50 88 VAL A CA 1
ATOM 668 C C . VAL A 1 88 ? 4.676 -0.288 8.770 1.00 92.50 88 VAL A C 1
ATOM 670 O O . VAL A 1 88 ? 4.049 -1.126 9.411 1.00 92.50 88 VAL A O 1
ATOM 673 N N . GLY A 1 89 ? 5.816 0.234 9.232 1.00 89.44 89 GLY A N 1
ATOM 674 C CA . GLY A 1 89 ? 6.350 -0.079 10.567 1.00 89.44 89 GLY A CA 1
ATOM 675 C C . GLY A 1 89 ? 6.661 -1.563 10.811 1.00 89.44 89 GLY A C 1
ATOM 676 O O . GLY A 1 89 ? 6.735 -1.985 11.959 1.00 89.44 89 GLY A O 1
ATOM 677 N N . LYS A 1 90 ? 6.826 -2.365 9.745 1.00 88.81 90 LYS A N 1
ATOM 678 C CA . LYS A 1 90 ? 6.948 -3.840 9.788 1.00 88.81 90 LYS A CA 1
ATOM 679 C C . LYS A 1 90 ? 5.725 -4.558 10.386 1.00 88.81 90 LYS A C 1
ATOM 681 O O . LYS A 1 90 ? 5.820 -5.743 10.695 1.00 88.81 90 LYS A O 1
ATOM 686 N N . LEU A 1 91 ? 4.590 -3.872 10.507 1.00 92.25 91 LEU A N 1
ATOM 687 C CA . LEU A 1 91 ? 3.336 -4.450 10.974 1.00 92.25 91 LEU A CA 1
ATOM 688 C C . LEU A 1 91 ? 2.587 -5.107 9.814 1.00 92.25 91 LEU A C 1
ATOM 690 O O . LEU A 1 91 ? 2.523 -4.573 8.707 1.00 92.25 91 LEU A O 1
ATOM 694 N N . ASP A 1 92 ? 2.021 -6.283 10.068 1.00 93.62 92 ASP A N 1
ATOM 695 C CA . ASP A 1 92 ? 1.286 -7.036 9.052 1.00 93.62 92 ASP A CA 1
ATOM 696 C C . ASP A 1 92 ? -0.083 -6.436 8.734 1.00 93.62 92 ASP A C 1
ATOM 698 O O . ASP A 1 92 ? -0.536 -6.526 7.596 1.00 93.62 92 ASP A O 1
ATOM 702 N N . ASN A 1 93 ? -0.708 -5.779 9.706 1.00 95.25 93 ASN A N 1
ATOM 703 C CA . ASN A 1 93 ? -2.053 -5.230 9.602 1.00 95.25 93 ASN A CA 1
ATOM 704 C C . ASN A 1 93 ? -2.104 -3.786 9.074 1.00 95.25 93 ASN A C 1
ATOM 706 O O . ASN A 1 93 ? -3.193 -3.242 8.974 1.00 95.25 93 ASN A O 1
ATOM 710 N N . ILE A 1 94 ? -0.972 -3.158 8.728 1.00 96.25 94 ILE A N 1
ATOM 711 C CA . ILE A 1 94 ? -0.932 -1.815 8.121 1.00 96.25 94 ILE A CA 1
ATOM 712 C C . ILE A 1 94 ? -0.228 -1.908 6.772 1.00 96.25 94 ILE A C 1
ATOM 714 O O . ILE A 1 94 ? 0.990 -2.116 6.700 1.00 96.25 94 ILE A O 1
ATOM 718 N N . ARG A 1 95 ? -0.994 -1.785 5.686 1.00 96.44 95 ARG A N 1
ATOM 719 C CA . ARG A 1 95 ? -0.524 -2.148 4.346 1.00 96.44 95 ARG A CA 1
ATOM 720 C C . ARG A 1 95 ? -0.856 -1.093 3.305 1.00 96.44 95 ARG A C 1
ATOM 722 O O . ARG A 1 95 ? -1.972 -0.589 3.265 1.00 96.44 95 ARG A O 1
ATOM 729 N N . TYR A 1 96 ? 0.091 -0.874 2.399 1.00 96.31 96 TYR A N 1
ATOM 730 C CA . TYR A 1 96 ? -0.208 -0.399 1.052 1.00 96.31 96 TYR A CA 1
ATOM 731 C C . TYR A 1 96 ? -0.382 -1.612 0.143 1.00 96.31 96 TYR A C 1
ATOM 733 O O . TYR A 1 96 ? 0.508 -2.467 0.079 1.00 96.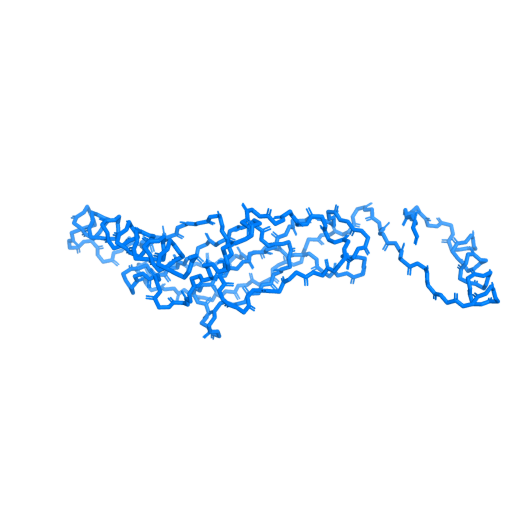31 96 TYR A O 1
ATOM 741 N N . SER A 1 97 ? -1.492 -1.687 -0.591 1.00 96.00 97 SER A N 1
ATOM 742 C CA . SER A 1 97 ? -1.659 -2.707 -1.637 1.00 96.00 97 SER A CA 1
ATOM 743 C C . SER A 1 97 ? -0.787 -2.428 -2.860 1.00 96.00 97 SER A C 1
ATOM 745 O O . SER A 1 97 ? -0.467 -3.348 -3.602 1.00 96.00 97 SER A O 1
ATOM 747 N N . GLY A 1 98 ? -0.384 -1.171 -3.058 1.00 95.38 98 GLY A N 1
ATOM 748 C CA . GLY A 1 98 ? 0.171 -0.718 -4.325 1.00 95.38 98 GLY A CA 1
ATOM 749 C C . GLY A 1 98 ? -0.913 -0.498 -5.382 1.00 95.38 98 GLY A C 1
ATOM 750 O O . GLY A 1 98 ? -2.111 -0.656 -5.121 1.00 95.38 98 GLY A O 1
ATOM 751 N N . SER A 1 99 ? -0.476 -0.117 -6.580 1.00 95.44 99 SER A N 1
ATOM 752 C CA . SER A 1 99 ? -1.327 -0.024 -7.763 1.00 95.44 99 SER A CA 1
ATOM 753 C C . SER A 1 99 ? -1.593 -1.423 -8.345 1.00 95.44 99 SER A C 1
ATOM 755 O O . SER A 1 99 ? -0.718 -2.288 -8.294 1.00 95.44 99 SER A O 1
ATOM 757 N N . PRO A 1 100 ? -2.777 -1.674 -8.935 1.00 94.75 100 PRO A N 1
ATOM 758 C CA . PRO A 1 100 ? -3.082 -2.963 -9.560 1.00 94.75 100 PRO A CA 1
ATOM 759 C C . PRO A 1 100 ? -2.418 -3.133 -10.936 1.00 94.75 100 PRO A C 1
ATOM 761 O O . PRO A 1 100 ? -2.319 -4.249 -11.435 1.00 94.75 100 PRO A O 1
ATOM 764 N N . ILE A 1 101 ? -1.963 -2.037 -11.550 1.00 93.94 101 ILE A N 1
ATOM 765 C CA . ILE A 1 101 ? -1.234 -2.005 -12.823 1.00 93.94 101 ILE A CA 1
ATOM 766 C C . ILE A 1 101 ? -0.042 -1.046 -12.707 1.00 93.94 101 ILE A C 1
ATOM 768 O O . ILE A 1 101 ? -0.094 -0.132 -11.880 1.00 93.94 101 ILE A O 1
ATOM 772 N N . PRO A 1 102 ? 1.025 -1.219 -13.507 1.00 91.88 102 PRO A N 1
ATOM 773 C CA . PRO A 1 102 ? 2.133 -0.273 -13.536 1.00 91.88 102 PRO A CA 1
ATOM 774 C C . PRO A 1 102 ? 1.665 1.143 -13.902 1.00 91.88 102 PRO A C 1
ATOM 776 O O . PRO A 1 102 ? 1.055 1.340 -14.953 1.00 91.88 102 PRO A O 1
ATOM 779 N N . MET A 1 103 ? 1.949 2.120 -13.041 1.00 90.94 103 MET A N 1
ATOM 780 C CA . MET A 1 103 ? 1.555 3.525 -13.241 1.00 90.94 103 MET A CA 1
ATOM 781 C C . MET A 1 103 ? 2.648 4.354 -13.928 1.00 90.94 103 MET A C 1
ATOM 783 O O . MET A 1 103 ? 2.372 5.431 -14.458 1.00 90.94 103 MET A O 1
ATOM 787 N N . GLY A 1 104 ? 3.876 3.836 -13.960 1.00 88.75 104 GLY A N 1
ATOM 788 C CA . GLY A 1 104 ? 5.020 4.442 -14.629 1.00 88.75 104 GLY A CA 1
ATOM 789 C C . GLY A 1 104 ? 6.148 3.438 -14.871 1.00 88.75 104 GLY A C 1
ATOM 790 O O . GLY A 1 104 ? 6.133 2.320 -14.355 1.00 88.75 104 GLY A O 1
ATOM 791 N N . PHE A 1 105 ? 7.141 3.831 -15.670 1.00 88.56 105 PHE A N 1
ATOM 792 C CA . PHE A 1 105 ? 8.257 2.957 -16.055 1.00 88.56 105 PHE A CA 1
ATOM 793 C C . PHE A 1 105 ? 9.215 2.630 -14.904 1.00 88.56 105 PHE A C 1
ATOM 795 O O . PHE A 1 105 ? 9.929 1.633 -14.982 1.00 88.56 105 PHE A O 1
ATOM 802 N N . GLY A 1 106 ? 9.198 3.404 -13.813 1.00 87.06 106 GLY A N 1
ATOM 803 C CA . GLY A 1 106 ? 9.888 3.034 -12.572 1.00 87.06 106 GLY A CA 1
ATOM 804 C C . GLY A 1 106 ? 9.362 1.730 -11.960 1.00 87.06 106 GLY A C 1
ATOM 805 O O . GLY A 1 106 ? 10.078 1.046 -11.230 1.00 87.06 106 GLY A O 1
ATOM 806 N N . GLU A 1 107 ? 8.130 1.344 -12.301 1.00 89.94 107 GLU A N 1
ATOM 807 C CA . GLU A 1 107 ? 7.483 0.110 -11.851 1.00 89.94 107 GLU A CA 1
ATOM 808 C C . GLU A 1 107 ? 7.638 -1.054 -12.842 1.00 89.94 107 GLU A C 1
ATOM 810 O O . GLU A 1 107 ? 7.035 -2.111 -12.643 1.00 89.94 107 GLU A O 1
ATOM 815 N N . ALA A 1 108 ? 8.423 -0.884 -13.913 1.00 89.12 108 ALA A N 1
ATOM 816 C CA . ALA A 1 108 ? 8.682 -1.944 -14.883 1.00 89.12 108 ALA A CA 1
ATOM 817 C C . ALA A 1 108 ? 9.239 -3.205 -14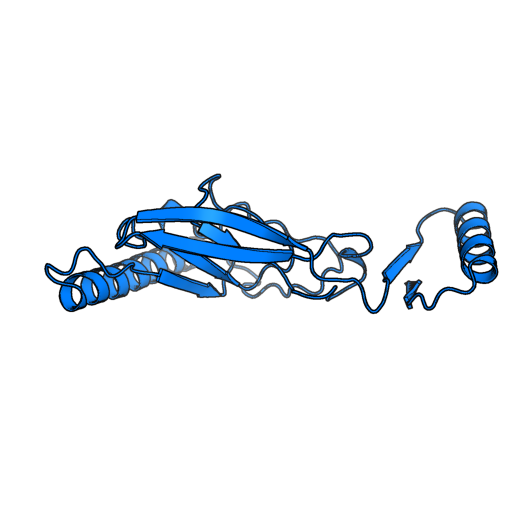.196 1.00 89.12 108 ALA A C 1
ATOM 819 O O . ALA A 1 108 ? 10.090 -3.130 -13.308 1.00 89.12 108 ALA A O 1
ATOM 820 N N . GLY A 1 109 ? 8.722 -4.371 -14.589 1.00 86.31 109 GLY A N 1
ATOM 821 C CA . GLY A 1 109 ? 9.106 -5.669 -14.025 1.00 86.31 109 GLY A CA 1
ATOM 822 C C . GLY A 1 109 ? 8.631 -5.950 -12.591 1.00 86.31 109 GLY A C 1
ATOM 823 O O . GLY A 1 109 ? 8.908 -7.032 -12.077 1.00 86.31 109 GLY A O 1
ATOM 824 N N . GLN A 1 110 ? 7.918 -5.029 -11.930 1.00 90.69 110 GLN A N 1
ATOM 825 C CA . GLN A 1 110 ? 7.375 -5.279 -10.593 1.00 90.69 110 GLN A CA 1
ATOM 826 C C . GLN A 1 110 ? 6.089 -6.109 -10.656 1.00 90.69 110 GLN A C 1
ATOM 828 O O . GLN A 1 110 ? 5.171 -5.799 -11.417 1.00 90.69 110 GLN A O 1
ATOM 833 N N . ASP A 1 111 ? 5.987 -7.114 -9.783 1.00 92.62 111 ASP A N 1
ATOM 834 C CA . ASP A 1 111 ? 4.723 -7.807 -9.545 1.00 92.62 111 ASP A CA 1
ATOM 835 C C . ASP A 1 111 ? 3.701 -6.831 -8.952 1.00 92.62 111 ASP A C 1
ATOM 837 O O . ASP A 1 111 ? 3.958 -6.157 -7.949 1.00 92.62 111 ASP A O 1
ATOM 841 N N . LYS A 1 112 ? 2.513 -6.785 -9.554 1.00 95.81 112 LYS A N 1
ATOM 842 C CA . LYS A 1 112 ? 1.353 -6.111 -8.970 1.00 95.81 112 LYS A CA 1
ATOM 843 C C . LYS A 1 112 ? 0.536 -7.113 -8.184 1.00 95.81 112 LYS A C 1
ATOM 845 O O . LYS A 1 112 ? 0.404 -8.264 -8.597 1.00 95.81 112 LYS A O 1
ATOM 850 N N . ILE A 1 113 ? 0.004 -6.686 -7.045 1.00 97.00 113 ILE A N 1
ATOM 851 C CA . ILE A 1 113 ? -0.761 -7.554 -6.157 1.00 97.00 113 ILE A CA 1
ATOM 852 C C . ILE A 1 113 ? -2.049 -6.884 -5.700 1.00 97.00 113 ILE A C 1
ATOM 854 O O . ILE A 1 113 ? -2.168 -5.661 -5.671 1.00 97.00 113 ILE A O 1
ATOM 858 N N . VAL A 1 114 ? -2.995 -7.711 -5.283 1.00 97.44 114 VAL A N 1
ATOM 859 C CA . VAL A 1 114 ? -4.083 -7.320 -4.394 1.00 97.44 114 VAL A CA 1
ATOM 860 C C . VAL A 1 114 ? -3.897 -8.038 -3.065 1.00 97.44 114 VAL A C 1
ATOM 862 O O . VAL A 1 114 ? -3.428 -9.176 -3.023 1.00 97.44 114 VAL A O 1
ATOM 865 N N . ILE A 1 115 ? -4.250 -7.365 -1.973 1.00 97.25 115 ILE A N 1
ATOM 866 C CA . ILE A 1 115 ? -4.230 -7.979 -0.649 1.00 97.25 115 ILE A CA 1
ATOM 867 C C . ILE A 1 115 ? -5.616 -8.543 -0.367 1.00 97.25 115 ILE A C 1
ATOM 869 O O . ILE A 1 115 ? -6.599 -7.805 -0.346 1.00 97.25 115 ILE A O 1
ATOM 873 N N . VAL A 1 116 ? -5.680 -9.850 -0.140 1.00 97.06 116 VAL A N 1
ATOM 874 C CA . VAL A 1 116 ? -6.891 -10.554 0.275 1.00 97.06 116 VAL A CA 1
ATOM 875 C C . VAL A 1 116 ? -6.691 -11.004 1.711 1.00 97.06 116 VAL A C 1
ATOM 877 O O . VAL A 1 116 ? -5.686 -11.617 2.050 1.00 97.06 116 VAL A O 1
ATOM 880 N N . THR A 1 117 ? -7.634 -10.682 2.586 1.00 95.38 117 THR A N 1
ATOM 881 C CA . THR A 1 117 ? -7.600 -11.161 3.965 1.00 95.38 117 THR A CA 1
ATOM 882 C C . THR A 1 117 ? -9.002 -11.479 4.445 1.00 95.38 117 THR A C 1
ATOM 884 O O . THR A 1 117 ? -9.990 -10.966 3.920 1.00 95.38 117 THR A O 1
ATOM 887 N N . ASN A 1 118 ? -9.077 -12.351 5.440 1.00 94.50 118 ASN A N 1
ATOM 888 C CA . ASN A 1 118 ? -10.317 -12.772 6.066 1.00 94.50 118 ASN A CA 1
ATOM 889 C C . ASN A 1 118 ? -10.270 -12.409 7.544 1.00 94.50 118 ASN A C 1
ATOM 891 O O . ASN A 1 118 ? -9.202 -12.416 8.149 1.00 94.50 118 ASN A O 1
ATOM 895 N N . PHE A 1 119 ? -11.429 -12.168 8.141 1.00 94.75 119 PHE A N 1
ATOM 896 C CA . PHE A 1 119 ? -11.541 -11.936 9.574 1.00 94.75 119 PHE A CA 1
ATOM 897 C C . PHE A 1 119 ? -12.370 -13.038 10.222 1.00 94.75 119 PHE A C 1
ATOM 899 O O . PHE A 1 119 ? -13.375 -13.483 9.668 1.00 94.75 119 PHE A O 1
ATOM 906 N N . ASN A 1 120 ? -11.956 -13.464 11.414 1.00 92.31 120 ASN A N 1
ATOM 907 C CA . ASN A 1 120 ? -12.785 -14.269 12.303 1.00 92.31 120 ASN A CA 1
ATOM 908 C C . ASN A 1 120 ? -13.203 -13.396 13.489 1.00 92.31 120 ASN A C 1
ATOM 910 O O . ASN A 1 120 ? -12.465 -13.247 14.466 1.00 92.31 120 ASN A O 1
ATOM 914 N N . GLY A 1 121 ? -14.360 -12.756 13.350 1.00 90.56 121 GLY A N 1
ATOM 915 C CA . GLY A 1 121 ? -14.760 -11.641 14.200 1.00 90.56 121 GLY A CA 1
ATOM 916 C C . GLY A 1 121 ? -13.839 -10.439 14.017 1.00 90.56 121 GLY A C 1
ATOM 917 O O . GLY A 1 121 ? -13.593 -10.044 12.885 1.00 90.56 121 GLY A O 1
ATOM 918 N N . SER A 1 122 ? -13.304 -9.872 15.098 1.00 90.69 122 SER A N 1
ATOM 919 C CA . SER A 1 122 ? -12.277 -8.820 15.006 1.00 90.69 122 SER A CA 1
ATOM 920 C C . SER A 1 122 ? -10.866 -9.361 14.736 1.00 90.69 122 SER A C 1
ATOM 922 O O . SER A 1 122 ? -9.937 -8.606 14.475 1.00 90.69 122 SER A O 1
ATOM 924 N N . LYS A 1 123 ? -10.655 -10.683 14.769 1.00 92.44 123 LYS A N 1
ATOM 925 C CA . LYS A 1 123 ? -9.320 -11.253 14.570 1.00 92.44 123 LYS A CA 1
ATOM 926 C C . LYS A 1 123 ? -8.953 -11.283 13.087 1.00 92.44 123 LYS A C 1
ATOM 928 O O . LYS A 1 123 ? -9.566 -12.028 12.319 1.00 92.44 123 LYS A O 1
ATOM 933 N N . LEU A 1 124 ? -7.903 -10.547 12.722 1.00 94.75 124 LEU A N 1
ATOM 934 C CA . LEU A 1 124 ? -7.282 -10.617 11.401 1.00 94.75 124 LEU A CA 1
ATOM 935 C C . LEU A 1 124 ? -6.755 -12.034 11.125 1.00 94.75 124 LEU A C 1
ATOM 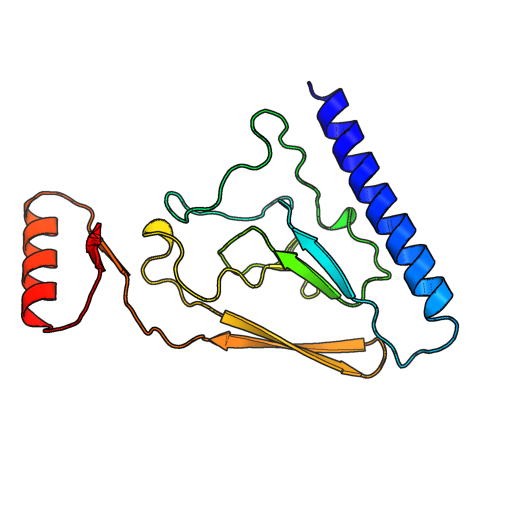937 O O . LEU A 1 124 ? -6.038 -12.626 11.938 1.00 94.75 124 LEU A O 1
ATOM 941 N N . GLY A 1 125 ? -7.164 -12.590 9.991 1.00 94.25 125 GLY A N 1
ATOM 942 C CA . GLY A 1 125 ? -6.746 -13.895 9.503 1.00 94.25 125 GLY A CA 1
ATOM 943 C C . GLY A 1 125 ? -5.473 -13.823 8.666 1.00 94.25 125 GLY A C 1
ATOM 944 O O . GLY A 1 125 ? -4.648 -12.922 8.806 1.00 94.25 125 GLY A O 1
ATOM 945 N N . VAL A 1 126 ? -5.306 -14.810 7.786 1.00 95.00 126 VAL A N 1
ATOM 946 C CA . VAL A 1 126 ? -4.182 -14.840 6.844 1.00 95.00 126 VAL A CA 1
ATOM 947 C C . VAL A 1 126 ? -4.300 -13.662 5.874 1.00 95.00 126 VAL A C 1
ATOM 949 O O . VAL A 1 126 ? -5.401 -13.280 5.470 1.00 95.00 126 VAL A O 1
ATOM 952 N N . ILE A 1 127 ? -3.156 -13.065 5.550 1.00 95.94 127 ILE A N 1
ATOM 953 C CA . ILE A 1 127 ? -3.028 -12.028 4.531 1.00 95.94 127 ILE A CA 1
ATOM 954 C C . ILE A 1 127 ? -2.395 -12.682 3.309 1.00 95.94 127 ILE A C 1
ATOM 956 O O . ILE A 1 127 ? -1.215 -13.031 3.339 1.00 95.94 127 ILE A O 1
ATOM 960 N N . ASP A 1 128 ? -3.182 -12.826 2.252 1.00 96.75 128 ASP A N 1
ATOM 961 C CA . ASP A 1 128 ? -2.761 -13.378 0.975 1.00 96.75 128 ASP A CA 1
ATOM 962 C C . ASP A 1 128 ? -2.429 -12.246 -0.002 1.00 96.75 128 ASP A C 1
ATOM 964 O O . ASP A 1 128 ? -3.225 -11.336 -0.248 1.00 96.75 128 ASP A O 1
ATOM 968 N N . GLU A 1 129 ? -1.230 -12.310 -0.572 1.00 96.94 129 GLU A N 1
ATOM 969 C CA . GLU A 1 129 ? -0.767 -11.408 -1.624 1.00 96.94 129 GLU A CA 1
ATOM 970 C C . GLU A 1 129 ? -1.021 -12.078 -2.980 1.00 96.94 129 GLU A C 1
ATOM 972 O O . GLU A 1 129 ? -0.270 -12.949 -3.422 1.00 96.94 129 GLU A O 1
ATOM 977 N N . VAL A 1 130 ? -2.127 -11.707 -3.629 1.00 97.69 130 VAL A N 1
ATOM 978 C CA . VAL A 1 130 ? -2.561 -12.319 -4.891 1.00 97.69 130 VAL A CA 1
ATOM 979 C C . VAL A 1 130 ? -2.022 -11.504 -6.057 1.00 97.69 130 VAL A C 1
ATOM 981 O O . VAL A 1 130 ? -2.373 -10.336 -6.214 1.00 97.69 130 VAL A O 1
ATOM 984 N N . LYS A 1 131 ? -1.185 -12.121 -6.898 1.00 97.25 131 LYS A N 1
ATOM 985 C CA . LYS A 1 131 ? -0.614 -11.459 -8.078 1.00 97.25 131 LYS A CA 1
ATOM 986 C C . LYS A 1 131 ? -1.690 -11.110 -9.106 1.00 97.25 131 LYS A C 1
ATOM 988 O O . LYS A 1 131 ? -2.515 -11.949 -9.467 1.00 97.25 131 LYS A O 1
ATOM 993 N N . VAL A 1 132 ? -1.633 -9.884 -9.612 1.00 96.94 132 VAL A N 1
ATOM 994 C CA . VAL A 1 132 ? -2.451 -9.411 -10.729 1.00 96.94 132 VAL A CA 1
ATOM 995 C C . VAL A 1 132 ? -1.780 -9.839 -12.039 1.00 96.94 132 VAL A C 1
ATOM 997 O O . VAL A 1 132 ? -0.581 -9.603 -12.204 1.00 96.94 132 VAL A O 1
ATOM 1000 N N . PRO A 1 133 ? -2.508 -10.463 -12.985 1.00 95.31 133 PRO A N 1
ATOM 1001 C CA . PRO A 1 133 ? -1.955 -10.798 -14.292 1.00 95.31 133 PRO A CA 1
ATOM 1002 C C . PRO A 1 133 ? -1.446 -9.562 -15.045 1.00 95.31 133 PRO A C 1
ATOM 1004 O O . PRO A 1 133 ? -2.064 -8.497 -15.015 1.00 95.31 133 PRO A O 1
ATOM 1007 N N . VAL A 1 134 ? -0.334 -9.716 -15.763 1.00 92.56 134 VAL A N 1
ATOM 1008 C CA . VAL A 1 134 ? 0.239 -8.645 -16.586 1.00 92.56 134 VAL A CA 1
ATOM 1009 C C . VAL A 1 134 ? -0.413 -8.666 -17.964 1.00 92.56 134 VAL A C 1
ATOM 1011 O O . VAL A 1 134 ? -0.189 -9.584 -18.748 1.00 92.56 134 VAL A O 1
ATOM 1014 N N . PHE A 1 135 ? -1.206 -7.638 -18.263 1.00 88.06 135 PHE A N 1
ATOM 1015 C CA . PHE A 1 135 ? -1.880 -7.492 -19.561 1.00 88.06 135 PHE A CA 1
ATOM 1016 C C . PHE A 1 135 ? -1.089 -6.637 -20.559 1.00 88.06 135 PHE A C 1
ATOM 1018 O O . PHE A 1 135 ? -1.234 -6.811 -21.764 1.00 88.06 135 PHE A O 1
ATOM 1025 N N . GLN A 1 136 ? -0.241 -5.732 -20.062 1.00 89.25 136 GLN A N 1
ATOM 1026 C CA . GLN A 1 136 ? 0.670 -4.916 -20.860 1.00 89.25 136 GLN A CA 1
ATOM 1027 C C . GLN A 1 136 ? 1.996 -4.795 -20.110 1.00 89.25 136 GLN A C 1
ATOM 1029 O O . GLN A 1 136 ? 2.053 -4.201 -19.034 1.00 89.25 136 GLN A O 1
ATOM 1034 N N . ALA A 1 137 ? 3.058 -5.375 -20.667 1.00 88.94 137 ALA A N 1
ATOM 1035 C CA . ALA A 1 137 ? 4.385 -5.290 -20.071 1.00 88.94 137 ALA A CA 1
ATOM 1036 C C . ALA A 1 137 ? 5.003 -3.905 -20.323 1.00 88.94 137 ALA A C 1
ATOM 1038 O O . ALA A 1 137 ? 4.876 -3.352 -21.424 1.00 88.94 137 ALA A O 1
ATOM 1039 N N . LEU A 1 138 ? 5.675 -3.374 -19.299 1.00 89.75 138 LEU A N 1
ATOM 1040 C CA . LEU A 1 138 ? 6.562 -2.218 -19.398 1.00 89.75 138 LEU A CA 1
ATOM 1041 C C . LEU A 1 138 ? 8.008 -2.697 -19.284 1.00 89.75 138 LEU A C 1
ATOM 1043 O O . LEU A 1 138 ? 8.311 -3.500 -18.403 1.00 89.75 138 LEU A O 1
ATOM 1047 N N . GLU A 1 139 ? 8.883 -2.156 -20.125 1.00 88.94 139 GLU A N 1
ATOM 1048 C CA . GLU A 1 139 ? 10.331 -2.357 -20.050 1.00 88.94 139 GLU A CA 1
ATOM 1049 C C . GLU A 1 139 ? 11.038 -1.006 -19.944 1.00 88.94 139 GLU A C 1
ATOM 1051 O O . GLU A 1 139 ? 10.681 -0.051 -20.638 1.00 88.94 139 GLU A O 1
ATOM 1056 N N . LEU A 1 140 ? 12.049 -0.945 -19.080 1.00 87.81 140 LEU A N 1
ATOM 1057 C CA . LEU A 1 140 ? 12.893 0.229 -18.880 1.00 87.81 140 LEU A CA 1
ATOM 1058 C C . LEU A 1 140 ? 14.303 -0.100 -19.368 1.00 87.81 140 LEU A C 1
ATOM 1060 O O . LEU A 1 140 ? 14.978 -0.938 -18.770 1.00 87.81 140 LEU A O 1
ATOM 1064 N N . ILE A 1 141 ? 14.753 0.557 -20.438 1.00 88.81 141 ILE A N 1
ATOM 1065 C CA . ILE A 1 141 ? 16.052 0.260 -21.056 1.00 88.81 141 ILE A CA 1
ATOM 1066 C C . ILE A 1 141 ? 17.053 1.338 -20.643 1.00 88.81 141 ILE A C 1
ATOM 1068 O O . ILE A 1 141 ? 16.868 2.522 -20.912 1.00 88.81 141 ILE A O 1
ATOM 1072 N N . LYS A 1 142 ? 18.140 0.935 -19.980 1.00 88.25 142 LYS A N 1
ATOM 1073 C CA . LYS A 1 142 ? 19.190 1.845 -19.501 1.00 88.25 142 LYS A CA 1
ATOM 1074 C C . LYS A 1 142 ? 20.563 1.249 -19.769 1.00 88.25 142 LYS A C 1
ATOM 1076 O O . LYS A 1 142 ? 20.768 0.057 -19.574 1.00 88.25 142 LYS A O 1
ATOM 1081 N N . GLY A 1 143 ? 21.519 2.086 -20.153 1.00 93.12 143 GLY A N 1
ATOM 1082 C CA . GLY A 1 143 ? 22.897 1.667 -20.385 1.00 93.12 143 GLY A CA 1
ATOM 1083 C C . GLY A 1 143 ? 23.604 2.554 -21.397 1.00 93.12 143 GLY A C 1
ATOM 1084 O O . GLY A 1 143 ? 23.134 3.644 -21.725 1.00 93.12 143 GLY A O 1
ATOM 1085 N N . ASP A 1 144 ? 24.743 2.078 -21.887 1.00 95.69 144 ASP A N 1
ATOM 1086 C CA . ASP A 1 144 ? 25.401 2.672 -23.045 1.00 95.69 144 ASP A CA 1
ATOM 1087 C C . ASP A 1 144 ? 24.683 2.296 -24.352 1.00 95.69 144 ASP A C 1
ATOM 1089 O O . ASP A 1 144 ? 23.736 1.505 -24.383 1.00 95.69 144 ASP A O 1
ATOM 1093 N N . PHE A 1 145 ? 25.136 2.889 -25.457 1.00 95.00 145 PHE A N 1
ATOM 1094 C CA . PHE A 1 145 ? 24.537 2.674 -26.771 1.00 95.00 145 PHE A CA 1
ATOM 1095 C C . PHE A 1 145 ? 24.499 1.194 -27.175 1.00 95.00 145 PHE A C 1
ATOM 1097 O O . PHE A 1 145 ? 23.504 0.734 -27.732 1.00 95.00 145 PHE A O 1
ATOM 1104 N N . GLU A 1 146 ? 25.560 0.442 -26.884 1.00 95.62 146 GLU A N 1
ATOM 1105 C CA . GLU A 1 146 ? 25.659 -0.969 -27.254 1.00 95.62 146 GLU A CA 1
ATOM 1106 C C . GLU A 1 146 ? 24.670 -1.834 -26.469 1.00 95.62 146 GLU A C 1
ATOM 1108 O O . GLU A 1 146 ? 23.979 -2.670 -27.059 1.00 95.62 146 GLU A O 1
ATOM 1113 N N . SER A 1 147 ? 24.529 -1.569 -25.170 1.00 93.00 147 SER A N 1
ATOM 1114 C CA . SER A 1 147 ? 23.557 -2.233 -24.298 1.00 93.00 147 SER A CA 1
ATOM 1115 C C . SER A 1 147 ? 22.125 -1.949 -24.756 1.00 93.00 147 SER A C 1
ATOM 1117 O O . SER A 1 147 ? 21.357 -2.878 -25.008 1.00 93.00 147 SER A O 1
ATOM 1119 N N . ILE A 1 148 ? 21.797 -0.671 -24.986 1.00 93.56 148 ILE A N 1
ATOM 1120 C CA . ILE A 1 148 ? 20.476 -0.246 -25.476 1.00 93.56 148 ILE A CA 1
ATOM 1121 C C . ILE A 1 148 ? 20.163 -0.899 -26.829 1.00 93.56 148 ILE A C 1
ATOM 1123 O O . ILE A 1 148 ? 19.069 -1.427 -27.039 1.00 93.56 148 ILE A O 1
ATOM 1127 N N . ARG A 1 149 ? 21.126 -0.903 -27.759 1.00 93.50 149 ARG A N 1
ATOM 1128 C CA . ARG A 1 149 ? 20.970 -1.517 -29.085 1.00 93.50 149 ARG A CA 1
ATOM 1129 C C . ARG A 1 149 ? 20.700 -3.017 -28.984 1.00 93.50 149 ARG A C 1
ATOM 1131 O O . ARG A 1 149 ? 19.853 -3.534 -29.720 1.00 93.50 149 ARG A O 1
ATOM 1138 N N . SER A 1 150 ? 21.408 -3.705 -28.092 1.00 92.31 150 SER A N 1
ATOM 1139 C CA . SER A 1 150 ? 21.219 -5.132 -27.835 1.00 92.31 150 SER A CA 1
ATOM 1140 C C . SER A 1 150 ? 19.817 -5.423 -27.292 1.00 92.31 150 SER A C 1
ATOM 1142 O O . SER A 1 150 ? 19.116 -6.281 -27.835 1.00 92.31 150 SER A O 1
ATOM 1144 N N . ASP A 1 151 ? 19.361 -4.664 -26.294 1.00 90.06 151 ASP A N 1
ATOM 1145 C CA . ASP A 1 151 ? 18.044 -4.855 -25.676 1.00 90.06 151 ASP A CA 1
ATOM 1146 C C . ASP A 1 151 ? 16.889 -4.580 -26.637 1.00 90.06 151 ASP A C 1
ATOM 1148 O O . ASP A 1 151 ? 15.953 -5.377 -26.731 1.00 90.06 151 ASP A O 1
ATOM 1152 N N . ILE A 1 152 ? 16.971 -3.506 -27.424 1.00 89.12 152 ILE A N 1
ATOM 1153 C CA . ILE A 1 152 ? 15.972 -3.225 -28.461 1.00 89.12 152 ILE A CA 1
ATOM 1154 C C . ILE A 1 152 ? 15.929 -4.372 -29.477 1.00 89.12 152 ILE A C 1
ATOM 1156 O O . ILE A 1 152 ? 14.844 -4.837 -29.830 1.00 89.12 152 ILE A O 1
ATOM 1160 N N . SER A 1 153 ? 17.093 -4.862 -29.915 1.00 89.19 153 SER A N 1
ATOM 1161 C CA . SER A 1 153 ? 17.180 -5.959 -30.888 1.00 89.19 153 SER A CA 1
ATOM 1162 C C . SER A 1 153 ? 16.579 -7.261 -30.356 1.00 89.19 153 SER A C 1
ATOM 1164 O O . SER A 1 153 ? 15.966 -8.002 -31.124 1.00 89.19 153 SER A O 1
ATOM 1166 N N . ARG A 1 154 ? 16.734 -7.546 -29.057 1.00 88.44 154 ARG A N 1
ATOM 1167 C CA . ARG A 1 154 ? 16.090 -8.680 -28.381 1.00 88.44 154 ARG A CA 1
ATOM 1168 C C . ARG A 1 154 ? 14.571 -8.519 -28.380 1.00 88.44 154 ARG A C 1
ATOM 1170 O O . ARG A 1 154 ? 13.870 -9.381 -28.891 1.00 88.44 154 ARG A O 1
ATOM 1177 N N . LEU A 1 155 ? 14.072 -7.374 -27.918 1.00 85.25 155 LEU A N 1
ATOM 1178 C CA . LEU A 1 155 ? 12.633 -7.124 -27.805 1.00 85.25 155 LEU A CA 1
ATOM 1179 C C . LEU A 1 155 ? 11.900 -7.125 -29.155 1.00 85.25 155 LEU A C 1
ATOM 1181 O O . LEU A 1 155 ? 10.713 -7.421 -29.195 1.00 85.25 155 LEU A O 1
ATOM 1185 N N . VAL A 1 156 ? 12.571 -6.771 -30.256 1.00 84.88 156 VAL A N 1
ATOM 1186 C CA . VAL A 1 156 ? 11.997 -6.880 -31.611 1.00 84.88 156 VAL A CA 1
ATOM 1187 C C . VAL A 1 156 ? 11.848 -8.342 -32.044 1.00 84.88 156 VAL A C 1
ATOM 1189 O O . VAL A 1 156 ? 10.903 -8.668 -32.754 1.00 84.88 156 VAL A O 1
ATOM 1192 N N . LYS A 1 157 ? 12.761 -9.229 -31.629 1.00 84.50 157 LYS A N 1
ATOM 1193 C CA . LYS A 1 157 ? 12.714 -10.659 -31.977 1.00 84.50 157 LYS A CA 1
ATOM 1194 C C . LYS A 1 157 ? 11.650 -11.426 -31.200 1.00 84.50 157 LYS A C 1
ATOM 1196 O O . LYS A 1 157 ? 11.116 -12.389 -31.734 1.00 84.50 157 LYS A O 1
ATOM 1201 N N . ASP A 1 158 ? 11.362 -11.001 -29.973 1.00 78.50 158 ASP A N 1
ATOM 1202 C CA . ASP A 1 158 ? 10.446 -11.703 -29.069 1.00 78.50 158 ASP A CA 1
ATOM 1203 C C . ASP A 1 158 ? 8.951 -11.534 -29.452 1.00 78.50 158 ASP A C 1
ATOM 1205 O O . ASP A 1 158 ? 8.100 -12.135 -28.804 1.00 78.50 158 ASP A O 1
ATOM 1209 N N . ASP A 1 159 ? 8.628 -10.736 -30.488 1.00 66.81 159 ASP A N 1
ATOM 1210 C CA . ASP A 1 159 ? 7.268 -10.448 -31.013 1.00 66.81 159 ASP A CA 1
ATOM 1211 C C . ASP A 1 159 ? 6.216 -10.156 -29.920 1.00 66.81 159 ASP A C 1
ATOM 1213 O O . ASP A 1 159 ? 5.045 -10.528 -29.999 1.00 66.81 159 ASP A O 1
ATOM 1217 N N . TYR A 1 160 ? 6.659 -9.499 -28.846 1.00 67.75 160 TYR A N 1
ATOM 1218 C CA . TYR A 1 160 ? 5.853 -9.229 -27.660 1.00 67.75 160 TYR A CA 1
ATOM 1219 C C . TYR A 1 160 ? 5.409 -7.762 -27.632 1.00 67.75 160 TYR A C 1
ATOM 1221 O O . TYR A 1 160 ? 6.218 -6.847 -27.823 1.00 67.75 160 TYR A O 1
ATOM 1229 N N . SER A 1 161 ? 4.128 -7.508 -27.341 1.00 76.12 161 SER A N 1
ATOM 1230 C CA . SER A 1 161 ? 3.613 -6.145 -27.141 1.00 76.12 161 SER A CA 1
ATOM 1231 C C . SER A 1 161 ? 4.157 -5.569 -25.832 1.00 76.12 161 SER A C 1
ATOM 1233 O O . SER A 1 161 ? 3.628 -5.829 -24.751 1.00 76.12 161 SER A O 1
ATOM 1235 N N . VAL A 1 162 ? 5.226 -4.777 -25.925 1.00 77.25 162 VAL A N 1
ATOM 1236 C CA . VAL A 1 162 ? 5.897 -4.116 -24.795 1.00 77.25 162 VAL A CA 1
ATOM 1237 C C . VAL A 1 162 ? 5.912 -2.606 -25.007 1.00 77.25 162 VAL A C 1
ATOM 1239 O O . VAL A 1 162 ? 6.336 -2.136 -26.066 1.00 77.25 162 VAL A O 1
ATOM 1242 N N . TRP A 1 163 ? 5.528 -1.838 -23.986 1.00 80.19 163 TRP A N 1
ATOM 1243 C CA . TRP A 1 163 ? 5.755 -0.389 -23.953 1.00 80.19 163 TRP A CA 1
ATOM 1244 C C . TRP A 1 163 ? 7.127 -0.092 -23.348 1.00 80.19 163 TRP A C 1
ATOM 1246 O O . TRP A 1 163 ? 7.549 -0.770 -22.411 1.00 80.19 163 TRP A O 1
ATOM 1256 N N . LYS A 1 164 ? 7.835 0.902 -23.898 1.00 70.81 164 LYS A N 1
ATOM 1257 C CA . LYS A 1 164 ? 9.268 1.135 -23.647 1.00 70.81 164 LYS A CA 1
ATOM 1258 C C . LYS A 1 164 ? 9.543 2.617 -23.372 1.00 70.81 164 LYS A C 1
ATOM 1260 O O . LYS A 1 164 ? 8.908 3.465 -24.001 1.00 70.81 164 LYS A O 1
ATOM 1265 N N . ASN A 1 165 ? 10.484 2.895 -22.470 1.00 66.69 165 ASN A N 1
ATOM 1266 C CA . ASN A 1 165 ? 11.031 4.221 -22.150 1.00 66.69 165 ASN A CA 1
ATOM 1267 C C . ASN A 1 165 ? 12.533 4.097 -21.887 1.00 66.69 165 ASN A C 1
ATOM 1269 O O . ASN A 1 165 ? 12.928 3.077 -21.267 1.00 66.69 165 ASN A O 1
#

Foldseek 3Di:
DQVVLVVVLVVLLVVLVVVLVVVCVVCDPQQQAAAEAEEEDAAPPDDAFPFQPQDDPDDPHPSHHAPVSHDPSHLAYEYHRHQDWDDTPPDPRYIYQHNQARNGLRCAPPWHWGWDWDDRRNHTGDTDTHTRDHPEGEDEQDDDPVSSVVVVVVVVVVPDRYDYD

Sequence (165 aa):
MEEKGLNLIEGLSNHYKEVADLATELRGDKTNVPIIGMGHLFATGGRSVDGDGVRELYVGTLAHIGAEAFPKEFDYTALGHLHISQRVGKLDNIRYSGSPIPMGFGEAGQDKIVIVTNFNGSKLGVIDEVKVPVFQALELIKGDFESIRSDISRLVKDDYSVWKN

Secondary structure (DSSP, 8-state):
-HHHHHHHHHHHHHHHHHHHHHHHHHHTT-TT---EEEEESPBTT----TTS----S-TT----B-GGGS-TT-SEEEEES-SS-EESTT-TTEEE---SS--SGGGTTPPPEEEEEEEETTEEEEEEEEEPP-SSEEE---SSHHHHHHHHHHHHHTT--EEE-

pLDDT: mean 87.83, std 11.17, range [46.41, 97.94]

Radius of gyration: 20.14 Å; chains: 1; bounding box: 46×40×54 Å